Protein AF-A0A1Y3RM17-F1 (afdb_monomer_lite)

Secondary structure (DSSP, 8-state):
-HHHHHHHHHH-HHHHHHHHSTT--GGGTS-SS--TGGGT-EEE---EEEEEEEEEEETTEEEEEEEEEEEPPPSS-TT--SGGG-SBSSTT--SBPTT--HHHHHHHHHHHHTT-EE-SS-TTEEE-HHHHHHHTT-S----------------

Structure (mmCIF, N/CA/C/O backbone):
data_AF-A0A1Y3RM17-F1
#
_entry.id   AF-A0A1Y3RM17-F1
#
loop_
_atom_site.group_PDB
_atom_site.id
_atom_site.type_symbol
_atom_site.label_atom_id
_atom_site.label_alt_id
_atom_site.label_comp_id
_atom_site.label_asym_id
_atom_site.label_entity_id
_atom_site.label_seq_id
_atom_site.pdbx_PDB_ins_code
_atom_site.Cartn_x
_atom_site.Cartn_y
_atom_site.Cartn_z
_atom_site.occupancy
_atom_site.B_iso_or_equiv
_atom_site.auth_seq_id
_atom_site.auth_comp_id
_atom_site.auth_asym_id
_atom_site.auth_atom_id
_atom_site.pdbx_PDB_model_num
ATOM 1 N N . MET A 1 1 ? 6.022 -18.605 -4.553 1.00 59.12 1 MET A N 1
ATOM 2 C CA . MET A 1 1 ? 5.701 -17.344 -5.251 1.00 59.12 1 MET A CA 1
ATOM 3 C C . MET A 1 1 ? 6.775 -16.978 -6.277 1.00 59.12 1 MET A C 1
ATOM 5 O O . MET A 1 1 ? 6.463 -17.080 -7.452 1.00 59.12 1 MET A O 1
ATOM 9 N N . VAL A 1 2 ? 8.037 -16.720 -5.883 1.00 71.94 2 VAL A N 1
ATOM 10 C CA . VAL A 1 2 ? 9.161 -16.403 -6.810 1.00 71.94 2 VAL A CA 1
ATOM 11 C C . VAL A 1 2 ? 9.223 -17.347 -8.021 1.00 71.94 2 VAL A C 1
ATOM 13 O O . VAL A 1 2 ? 9.062 -16.901 -9.146 1.00 71.94 2 VAL A O 1
ATOM 16 N N . LYS A 1 3 ? 9.357 -18.666 -7.798 1.00 78.12 3 LYS A N 1
ATOM 17 C CA . LYS A 1 3 ? 9.473 -19.663 -8.884 1.00 78.12 3 LYS A CA 1
ATOM 18 C C . LYS A 1 3 ? 8.292 -19.649 -9.863 1.00 78.12 3 LYS A C 1
ATOM 20 O O . LYS A 1 3 ? 8.488 -19.889 -11.045 1.00 78.12 3 LYS A O 1
ATOM 25 N N . ALA A 1 4 ? 7.082 -19.389 -9.366 1.00 79.00 4 ALA A N 1
ATOM 26 C CA . ALA A 1 4 ? 5.876 -19.382 -10.187 1.00 79.00 4 ALA A CA 1
ATOM 27 C C . ALA A 1 4 ? 5.806 -18.123 -11.061 1.00 79.00 4 ALA A C 1
ATOM 29 O O . ALA A 1 4 ? 5.564 -18.250 -12.256 1.00 79.00 4 ALA A O 1
ATOM 30 N N . LEU A 1 5 ? 6.091 -16.936 -10.502 1.00 78.31 5 LEU A N 1
ATOM 31 C CA . LEU A 1 5 ? 6.143 -15.707 -11.300 1.00 78.31 5 LEU A CA 1
ATOM 32 C C . LEU A 1 5 ? 7.302 -15.741 -12.300 1.00 78.31 5 LEU A C 1
ATOM 34 O O . LEU A 1 5 ? 7.114 -15.353 -13.445 1.00 78.31 5 LEU A O 1
ATOM 38 N N . THR A 1 6 ? 8.474 -16.257 -11.909 1.00 83.00 6 THR A N 1
ATOM 39 C CA . THR A 1 6 ? 9.601 -16.439 -12.837 1.00 83.00 6 THR A CA 1
ATOM 40 C C . THR A 1 6 ? 9.207 -17.339 -14.007 1.00 83.00 6 THR A C 1
ATOM 42 O O . THR A 1 6 ? 9.373 -16.941 -15.154 1.00 83.00 6 THR A O 1
ATOM 45 N N . ALA A 1 7 ? 8.609 -18.504 -13.736 1.00 86.31 7 ALA A N 1
ATOM 46 C CA . ALA A 1 7 ? 8.160 -19.414 -14.789 1.00 86.31 7 ALA A CA 1
ATOM 47 C C . ALA A 1 7 ? 7.059 -18.809 -15.680 1.00 86.31 7 ALA A C 1
ATOM 49 O O . ALA A 1 7 ? 6.995 -19.125 -16.867 1.00 86.31 7 ALA A O 1
ATOM 50 N N . LEU A 1 8 ? 6.193 -17.952 -15.125 1.00 84.38 8 LEU A N 1
ATOM 51 C CA . LEU A 1 8 ? 5.176 -17.235 -15.892 1.00 84.38 8 LEU A CA 1
ATOM 52 C C . LEU A 1 8 ? 5.808 -16.162 -16.788 1.00 84.38 8 LEU A C 1
ATOM 54 O O . LEU A 1 8 ? 5.543 -16.145 -17.983 1.00 84.38 8 LEU A O 1
ATOM 58 N N . ALA A 1 9 ? 6.708 -15.337 -16.253 1.00 86.31 9 ALA A N 1
ATOM 59 C CA . ALA A 1 9 ? 7.423 -14.305 -17.005 1.00 86.31 9 ALA A CA 1
ATOM 60 C C . ALA A 1 9 ? 8.343 -14.877 -18.102 1.00 86.31 9 ALA A C 1
ATOM 62 O O . ALA A 1 9 ? 8.643 -14.208 -19.086 1.00 86.31 9 ALA A O 1
ATOM 63 N N . GLU A 1 10 ? 8.807 -16.120 -17.966 1.00 89.75 10 GLU A N 1
ATOM 64 C CA . GLU A 1 10 ? 9.524 -16.815 -19.044 1.00 89.75 10 GLU A CA 1
ATOM 65 C C . GLU A 1 10 ? 8.619 -17.160 -20.236 1.00 89.75 10 GLU A C 1
ATOM 67 O O . GLU A 1 10 ? 9.108 -17.272 -21.359 1.00 89.75 10 GLU A O 1
ATOM 72 N N . ARG A 1 11 ? 7.314 -17.334 -20.000 1.00 92.00 11 ARG A N 1
ATOM 73 C CA . ARG A 1 11 ? 6.335 -17.802 -20.995 1.00 92.00 11 ARG A CA 1
ATOM 74 C C . ARG A 1 11 ? 5.443 -16.689 -21.535 1.00 92.00 11 ARG A C 1
ATOM 76 O O . ARG A 1 11 ? 4.928 -16.827 -22.639 1.00 92.00 11 ARG A O 1
ATOM 83 N N . ASP A 1 12 ? 5.277 -15.616 -20.771 1.00 90.06 12 ASP A N 1
ATOM 84 C CA . ASP A 1 12 ? 4.403 -14.492 -21.079 1.00 90.06 12 ASP A CA 1
ATOM 85 C C . ASP A 1 12 ? 5.217 -13.181 -21.169 1.00 90.06 12 ASP A C 1
ATOM 87 O O . ASP A 1 12 ? 5.681 -12.656 -20.147 1.00 90.06 12 ASP A O 1
ATOM 91 N N . PRO A 1 13 ? 5.424 -12.643 -22.389 1.00 90.25 13 PRO A N 1
ATOM 92 C CA . PRO A 1 13 ? 6.149 -11.394 -22.599 1.00 90.25 13 PRO A CA 1
ATOM 93 C C . PRO A 1 13 ? 5.506 -10.171 -21.935 1.00 90.25 13 PRO A C 1
ATOM 95 O O . PRO A 1 13 ? 6.236 -9.250 -21.566 1.00 90.25 13 PRO A O 1
ATOM 98 N N . GLU A 1 14 ? 4.180 -10.148 -21.778 1.00 87.81 14 GLU A N 1
ATOM 99 C CA . GLU A 1 14 ? 3.458 -9.045 -21.138 1.00 87.81 14 GLU A CA 1
ATOM 100 C C . GLU A 1 14 ? 3.733 -9.044 -19.633 1.00 87.81 14 GLU A C 1
ATOM 102 O O . GLU A 1 14 ? 4.167 -8.028 -19.084 1.00 87.81 14 GLU A O 1
ATOM 107 N N . VAL A 1 15 ? 3.637 -10.214 -18.990 1.00 85.94 15 VAL A N 1
ATOM 108 C CA . VAL A 1 15 ? 4.026 -10.385 -17.578 1.00 85.94 15 VAL A CA 1
ATOM 109 C C . VAL A 1 15 ? 5.496 -10.020 -17.377 1.00 85.94 15 VAL A C 1
ATOM 111 O O . VAL A 1 15 ? 5.845 -9.300 -16.440 1.00 85.94 15 VAL A O 1
ATOM 114 N N . LYS A 1 16 ? 6.381 -10.464 -18.279 1.00 87.88 16 LYS A N 1
ATOM 115 C CA . LYS A 1 16 ? 7.805 -10.116 -18.219 1.00 87.88 16 LYS A CA 1
ATOM 116 C C . LYS A 1 16 ? 8.022 -8.610 -18.292 1.00 87.88 16 LYS A C 1
ATOM 118 O O . LYS A 1 16 ? 8.781 -8.068 -17.484 1.00 87.88 16 LYS A O 1
ATOM 123 N N . ALA A 1 17 ? 7.378 -7.933 -19.240 1.00 87.62 17 ALA A N 1
ATOM 124 C CA . ALA A 1 17 ? 7.472 -6.485 -19.377 1.00 87.62 17 ALA A CA 1
ATOM 125 C C . ALA A 1 17 ? 6.943 -5.777 -18.120 1.00 87.62 17 ALA A C 1
ATOM 127 O O . ALA A 1 17 ? 7.602 -4.863 -17.619 1.00 87.62 17 ALA A O 1
ATOM 128 N N . GLY A 1 18 ? 5.834 -6.260 -17.555 1.00 84.00 18 GLY A N 1
ATOM 129 C CA . GLY A 1 18 ? 5.223 -5.727 -16.339 1.00 84.00 18 GLY A CA 1
ATOM 130 C C . GLY A 1 18 ? 6.113 -5.775 -15.094 1.00 84.00 18 GLY A C 1
ATOM 131 O O . GLY A 1 18 ? 5.899 -4.974 -14.191 1.00 84.00 18 GLY A O 1
ATOM 132 N N . ILE A 1 19 ? 7.124 -6.652 -15.045 1.00 84.81 19 ILE A N 1
ATOM 133 C CA . ILE A 1 19 ? 7.992 -6.824 -13.861 1.00 84.81 19 ILE A CA 1
ATOM 134 C C . ILE A 1 19 ? 9.473 -6.526 -14.105 1.00 84.81 19 ILE A C 1
ATOM 136 O O . ILE A 1 19 ? 10.257 -6.524 -13.158 1.00 84.81 19 ILE A O 1
ATOM 140 N N . THR A 1 20 ? 9.894 -6.313 -15.356 1.00 86.06 20 THR A N 1
ATOM 141 C CA . THR A 1 20 ? 11.316 -6.105 -15.709 1.00 86.06 20 THR A CA 1
ATOM 142 C C . THR A 1 20 ? 11.600 -4.834 -16.505 1.00 86.06 20 THR A C 1
ATOM 144 O O . THR A 1 20 ? 12.765 -4.544 -16.790 1.00 86.06 20 THR A O 1
ATOM 147 N N . THR A 1 21 ? 10.572 -4.067 -16.874 1.00 86.81 21 THR A N 1
ATOM 148 C CA . THR A 1 21 ? 10.775 -2.804 -17.591 1.00 86.81 21 THR A CA 1
ATOM 149 C C . THR A 1 21 ? 11.361 -1.755 -16.655 1.00 86.81 21 THR A C 1
ATOM 151 O O . THR A 1 21 ? 10.855 -1.520 -15.558 1.00 86.81 21 THR A O 1
ATOM 154 N N . LYS A 1 22 ? 12.435 -1.095 -17.106 1.00 86.38 22 LYS A N 1
ATOM 155 C CA . LYS A 1 22 ? 13.085 -0.021 -16.348 1.00 86.38 22 LYS A CA 1
ATOM 156 C C . LYS A 1 22 ? 12.075 1.077 -15.957 1.00 86.38 22 LYS A C 1
ATOM 158 O O . LYS A 1 22 ? 11.229 1.419 -16.780 1.00 86.38 22 LYS A O 1
ATOM 163 N N . PRO A 1 23 ? 12.202 1.668 -14.755 1.00 89.50 23 PRO A N 1
ATOM 164 C CA . PRO A 1 23 ? 13.294 1.485 -13.788 1.00 89.50 23 PRO A CA 1
ATOM 165 C C . PRO A 1 23 ? 13.137 0.256 -12.874 1.00 89.50 23 PRO A C 1
ATOM 167 O O . PRO A 1 23 ? 13.974 0.036 -12.001 1.00 89.50 23 PRO A O 1
ATOM 170 N N . TRP A 1 24 ? 12.092 -0.545 -13.068 1.00 87.94 24 TRP A N 1
ATOM 171 C CA . TRP A 1 24 ? 11.757 -1.661 -12.198 1.00 87.94 24 TRP A CA 1
ATOM 172 C C . TRP A 1 24 ? 12.493 -2.949 -12.567 1.00 87.94 24 TRP A C 1
ATOM 174 O O . TRP A 1 24 ? 12.921 -3.180 -13.698 1.00 87.94 24 TRP A O 1
ATOM 184 N N . SER A 1 25 ? 12.621 -3.814 -11.571 1.00 87.00 25 SER A N 1
ATOM 185 C CA . SER A 1 25 ? 13.089 -5.188 -11.699 1.00 87.00 25 SER A CA 1
ATOM 186 C C . SER A 1 25 ? 12.192 -6.097 -10.861 1.00 87.00 25 SER A C 1
ATOM 188 O O . SER A 1 25 ? 11.522 -5.646 -9.930 1.00 87.00 25 SER A O 1
ATOM 190 N N . MET A 1 26 ? 12.205 -7.397 -11.155 1.00 82.75 26 MET A N 1
ATOM 191 C CA . MET A 1 26 ? 11.304 -8.366 -10.521 1.00 82.75 26 MET A CA 1
ATOM 192 C C . MET A 1 26 ? 11.404 -8.366 -8.985 1.00 82.75 26 MET A C 1
ATOM 194 O O . MET A 1 26 ? 10.417 -8.629 -8.303 1.00 82.75 26 MET A O 1
ATOM 198 N N . THR A 1 27 ? 12.571 -8.034 -8.424 1.00 81.56 27 THR A N 1
ATOM 199 C CA . THR A 1 27 ? 12.802 -8.005 -6.970 1.00 81.56 27 THR A CA 1
ATOM 200 C C . THR A 1 27 ? 12.015 -6.921 -6.238 1.00 81.56 27 THR A C 1
ATOM 202 O O . THR A 1 27 ? 11.885 -6.998 -5.021 1.00 81.56 27 THR A O 1
ATOM 205 N N . TYR A 1 28 ? 11.497 -5.918 -6.951 1.00 81.94 28 TYR A N 1
ATOM 206 C CA . TYR A 1 28 ? 10.640 -4.889 -6.360 1.00 81.94 28 TYR A CA 1
ATOM 207 C C . TYR A 1 28 ? 9.200 -5.359 -6.150 1.00 81.94 28 TYR A C 1
ATOM 209 O O . TYR A 1 28 ? 8.523 -4.823 -5.282 1.00 81.94 28 TYR A O 1
ATOM 217 N N . PHE A 1 29 ? 8.752 -6.364 -6.904 1.00 80.62 29 PHE A N 1
ATOM 218 C CA . PHE A 1 29 ? 7.398 -6.920 -6.797 1.00 80.62 29 PHE A CA 1
ATOM 219 C C . PHE A 1 29 ? 7.377 -8.260 -6.057 1.00 80.62 29 PHE A C 1
ATOM 221 O O . PHE A 1 29 ? 6.353 -8.672 -5.528 1.00 80.62 29 PHE A O 1
ATOM 228 N N . ILE A 1 30 ? 8.510 -8.969 -6.001 1.00 75.44 30 ILE A N 1
ATOM 229 C CA . ILE A 1 30 ? 8.649 -10.177 -5.188 1.00 75.44 30 ILE A CA 1
ATOM 230 C C . ILE A 1 30 ? 9.915 -10.105 -4.346 1.00 75.44 30 ILE A C 1
ATOM 232 O O . ILE A 1 30 ? 11.035 -10.146 -4.858 1.00 75.44 30 ILE A O 1
ATOM 236 N N . ASN A 1 31 ? 9.727 -10.146 -3.029 1.00 68.50 31 ASN A N 1
ATOM 237 C CA . ASN A 1 31 ? 10.826 -10.336 -2.097 1.00 68.50 31 ASN A CA 1
ATOM 238 C C . ASN A 1 31 ? 11.380 -11.772 -2.200 1.00 68.50 31 ASN A C 1
ATOM 240 O O . ASN A 1 31 ? 10.659 -12.755 -2.023 1.00 68.50 31 ASN A O 1
ATOM 244 N N . THR A 1 32 ? 12.678 -11.895 -2.481 1.00 62.25 32 THR A N 1
ATOM 245 C CA . THR A 1 32 ? 13.402 -13.177 -2.549 1.00 62.25 32 THR A CA 1
ATOM 246 C C . THR A 1 32 ? 14.003 -13.605 -1.204 1.00 62.25 32 THR A C 1
ATOM 248 O O . THR A 1 32 ? 14.626 -14.662 -1.122 1.00 62.25 32 THR A O 1
ATOM 251 N N . GLY A 1 33 ? 13.838 -12.790 -0.160 1.00 65.31 33 GLY A N 1
ATOM 252 C CA . GLY A 1 33 ? 14.237 -13.052 1.222 1.00 65.31 33 GLY A CA 1
ATOM 253 C C . GLY A 1 33 ? 13.061 -12.918 2.195 1.00 65.31 33 GLY A C 1
ATOM 254 O O . GLY A 1 33 ? 11.911 -13.182 1.851 1.00 65.31 33 GLY A O 1
ATOM 255 N N . TYR A 1 34 ? 13.341 -12.519 3.437 1.00 61.75 34 TYR A N 1
ATOM 256 C CA . TYR A 1 34 ? 12.304 -12.385 4.464 1.00 61.75 34 TYR A CA 1
ATOM 257 C C . TYR A 1 34 ? 11.492 -11.100 4.291 1.00 61.75 34 TYR A C 1
ATOM 259 O O . TYR A 1 34 ? 12.048 -9.999 4.309 1.00 61.75 34 TYR A O 1
ATOM 267 N N . SER A 1 35 ? 10.170 -11.247 4.186 1.00 78.00 35 SER A N 1
ATOM 268 C CA . SER A 1 35 ? 9.238 -10.119 4.117 1.00 78.00 35 SER A CA 1
ATOM 269 C C . SER A 1 35 ? 9.068 -9.442 5.478 1.00 78.00 35 SER A C 1
ATOM 271 O O . SER A 1 35 ? 9.059 -10.102 6.520 1.00 78.00 35 SER A O 1
ATOM 273 N N . ASN A 1 36 ? 8.872 -8.122 5.479 1.00 85.94 36 ASN A N 1
ATOM 274 C CA . ASN A 1 36 ? 8.534 -7.364 6.688 1.00 85.94 36 ASN A CA 1
ATOM 275 C C . ASN A 1 36 ? 7.196 -7.826 7.299 1.00 85.94 36 ASN A C 1
ATOM 277 O O . ASN A 1 36 ? 7.031 -7.761 8.519 1.00 85.94 36 ASN A O 1
ATOM 281 N N . HIS A 1 37 ? 6.302 -8.401 6.482 1.00 87.69 37 HIS A N 1
ATOM 282 C CA . HIS A 1 37 ? 5.091 -9.093 6.941 1.00 87.69 37 HIS A CA 1
ATOM 283 C C . HIS A 1 37 ? 5.421 -10.261 7.876 1.00 87.69 37 HIS A C 1
ATOM 285 O O . HIS A 1 37 ? 4.844 -10.382 8.952 1.00 87.69 37 HIS A O 1
ATOM 291 N N . GLN A 1 38 ? 6.427 -11.077 7.540 1.00 83.00 38 GLN A N 1
ATOM 292 C CA . GLN A 1 38 ? 6.847 -12.210 8.379 1.00 83.00 38 GLN A CA 1
ATOM 293 C C . GLN A 1 38 ? 7.505 -11.772 9.694 1.00 83.00 38 GLN A C 1
ATOM 295 O O . GLN A 1 38 ? 7.614 -12.573 10.621 1.00 83.00 38 GLN A O 1
ATOM 300 N N . LYS A 1 39 ? 7.943 -10.512 9.774 1.00 85.31 39 LYS A N 1
ATOM 301 C CA . LYS A 1 39 ? 8.549 -9.913 10.966 1.00 85.31 39 LYS A CA 1
ATOM 302 C C . LYS A 1 39 ? 7.555 -9.099 11.804 1.00 85.31 39 LYS A C 1
ATOM 304 O O . LYS A 1 39 ? 7.932 -8.640 12.880 1.00 85.31 39 LYS A O 1
ATOM 309 N N . GLY A 1 40 ? 6.311 -8.953 11.338 1.00 87.75 40 GLY A N 1
ATOM 310 C CA . GLY A 1 40 ? 5.224 -8.303 12.071 1.00 87.75 40 GLY A CA 1
ATOM 311 C C . GLY A 1 40 ? 5.259 -6.774 12.058 1.00 87.75 40 GLY A C 1
ATOM 312 O O . GLY A 1 40 ? 4.774 -6.163 13.002 1.00 87.75 40 GLY A O 1
ATOM 313 N N . PHE A 1 41 ? 5.856 -6.151 11.036 1.00 91.44 41 PHE A N 1
ATOM 314 C CA . PHE A 1 41 ? 5.905 -4.684 10.926 1.00 91.44 41 PHE A CA 1
ATOM 315 C C . PHE A 1 41 ? 5.561 -4.157 9.526 1.00 91.44 41 PHE A C 1
ATOM 317 O O . PHE A 1 41 ? 5.966 -3.061 9.148 1.00 91.44 41 PHE A O 1
ATOM 324 N N . ALA A 1 42 ? 4.815 -4.930 8.744 1.00 93.25 42 ALA A N 1
ATOM 325 C CA . ALA A 1 42 ? 4.199 -4.453 7.515 1.00 93.25 42 ALA A CA 1
ATOM 326 C C . ALA A 1 42 ? 2.727 -4.849 7.469 1.00 93.25 42 ALA A C 1
ATOM 328 O O . ALA A 1 42 ? 2.310 -5.781 8.159 1.00 93.25 42 ALA A O 1
ATOM 329 N N . LEU A 1 43 ? 1.966 -4.116 6.666 1.00 94.56 43 LEU A N 1
ATOM 330 C CA . LEU A 1 43 ? 0.557 -4.365 6.412 1.00 94.56 43 LEU A CA 1
ATOM 331 C C . LEU A 1 43 ? 0.220 -4.034 4.960 1.00 94.56 43 LEU A C 1
ATOM 333 O O . LEU A 1 43 ? 0.762 -3.078 4.404 1.00 94.56 43 LEU A O 1
ATOM 337 N N . ASP A 1 44 ? -0.715 -4.809 4.417 1.00 96.50 44 ASP A N 1
ATOM 338 C CA . ASP A 1 44 ? -1.331 -4.604 3.111 1.00 96.50 44 ASP A CA 1
ATOM 339 C C . ASP A 1 44 ? -2.799 -4.271 3.351 1.00 96.50 44 ASP A C 1
ATOM 341 O O . ASP A 1 44 ? -3.504 -5.037 4.016 1.00 96.50 44 ASP A O 1
ATOM 345 N N . VAL A 1 45 ? -3.262 -3.125 2.858 1.00 97.12 45 VAL A N 1
ATOM 346 C CA . VAL A 1 45 ? -4.632 -2.657 3.105 1.00 97.12 45 VAL A CA 1
ATOM 347 C C . VAL A 1 45 ? -5.228 -1.943 1.899 1.00 97.12 45 VAL A C 1
ATOM 349 O O . VAL A 1 45 ? -4.524 -1.356 1.083 1.00 97.12 45 VAL A O 1
ATOM 352 N N . SER A 1 46 ? -6.558 -1.960 1.837 1.00 97.38 46 SER A N 1
ATOM 353 C CA . SER A 1 46 ? -7.365 -1.126 0.944 1.00 97.38 46 SER A CA 1
ATOM 354 C C . SER A 1 46 ? -8.086 -0.035 1.748 1.00 97.38 46 SER A C 1
ATOM 356 O O . SER A 1 46 ? -7.916 0.072 2.967 1.00 97.38 46 SER A O 1
ATOM 358 N N . LEU A 1 47 ? -8.895 0.785 1.077 1.00 97.50 47 LEU A N 1
ATOM 359 C CA . LEU A 1 47 ? -9.684 1.837 1.701 1.00 97.50 47 LEU A CA 1
ATOM 360 C C . LEU A 1 47 ? -11.182 1.612 1.489 1.00 97.50 47 LEU A C 1
ATOM 362 O O . LEU A 1 47 ? -11.640 1.288 0.395 1.00 97.50 47 LEU A O 1
ATOM 366 N N . VAL A 1 48 ? -11.956 1.865 2.542 1.00 96.81 48 VAL A N 1
ATOM 367 C CA . VAL A 1 48 ? -13.420 1.853 2.504 1.00 96.81 48 VAL A CA 1
ATOM 368 C C . VAL A 1 48 ? -13.983 3.168 3.031 1.00 96.81 48 VAL A C 1
ATOM 370 O O . VAL A 1 48 ? -13.387 3.823 3.890 1.00 96.81 48 VAL A O 1
ATOM 373 N N . LYS A 1 49 ? -15.174 3.533 2.563 1.00 97.38 49 LYS A N 1
ATOM 374 C CA . LYS A 1 49 ? -16.017 4.555 3.178 1.00 97.38 49 LYS A CA 1
ATOM 375 C C . LYS A 1 49 ? -16.990 3.882 4.133 1.00 97.38 49 LYS A C 1
ATOM 377 O O . LYS A 1 49 ? -17.957 3.263 3.700 1.00 97.38 49 LYS A O 1
ATOM 382 N N . VAL A 1 50 ? -16.746 4.016 5.430 1.00 97.25 50 VAL A N 1
ATOM 383 C CA . VAL A 1 50 ? -17.654 3.492 6.457 1.00 97.25 50 VAL A CA 1
ATOM 384 C C . VAL A 1 50 ? -18.876 4.404 6.570 1.00 97.25 50 VAL A C 1
ATOM 386 O O . VAL A 1 50 ? -18.728 5.611 6.760 1.00 97.25 50 VAL A O 1
ATOM 389 N N . SER A 1 51 ? -20.075 3.835 6.452 1.00 97.62 51 SER A N 1
ATOM 390 C CA . SER A 1 51 ? -21.349 4.551 6.619 1.00 97.62 51 SER A CA 1
ATOM 391 C C . SER A 1 51 ? -22.034 4.223 7.944 1.00 97.62 51 SER A C 1
ATOM 393 O O . SER A 1 51 ? -22.772 5.059 8.464 1.00 97.62 51 SER A O 1
ATOM 395 N N . ARG A 1 52 ? -21.759 3.047 8.525 1.00 98.12 52 ARG A N 1
ATOM 396 C CA . ARG A 1 52 ? -22.257 2.668 9.850 1.00 98.12 52 ARG A CA 1
ATOM 397 C C . ARG A 1 52 ? -21.253 1.810 10.607 1.00 98.12 52 ARG A C 1
ATOM 399 O O . ARG A 1 52 ? -20.640 0.894 10.055 1.00 98.12 52 ARG A O 1
ATOM 406 N N . THR A 1 53 ? -21.136 2.084 11.900 1.00 97.94 53 THR A N 1
ATOM 407 C CA . THR A 1 53 ? -20.412 1.255 12.861 1.00 97.94 53 THR A CA 1
ATOM 408 C C . THR A 1 53 ? -21.354 0.760 13.950 1.00 97.94 53 THR A C 1
ATOM 410 O O . THR A 1 53 ? -22.362 1.394 14.263 1.00 97.94 53 THR A O 1
ATOM 413 N N . GLU A 1 54 ? -21.006 -0.374 14.542 1.00 97.88 54 GLU A N 1
ATOM 414 C CA . GLU A 1 54 ? -21.626 -0.889 15.757 1.00 97.88 54 GLU A CA 1
ATOM 415 C C . GLU A 1 54 ? -20.572 -1.061 16.845 1.00 97.88 54 GLU A C 1
ATOM 417 O O . GLU A 1 54 ? -19.430 -1.442 16.583 1.00 97.88 54 GLU A O 1
ATOM 422 N N . THR A 1 55 ? -20.973 -0.807 18.084 1.00 97.75 55 THR A N 1
ATOM 423 C CA . THR A 1 55 ? -20.149 -1.073 19.258 1.00 97.75 55 THR A CA 1
ATOM 424 C C . THR A 1 55 ? -20.278 -2.542 19.645 1.00 97.75 55 THR A C 1
ATOM 426 O O . THR A 1 55 ? -21.384 -3.031 19.869 1.00 97.75 55 THR A O 1
ATOM 429 N N . ARG A 1 56 ? -19.150 -3.246 19.761 1.00 96.12 56 ARG A N 1
ATOM 430 C CA . ARG A 1 56 ? -19.084 -4.628 20.254 1.00 96.12 56 ARG A CA 1
ATOM 431 C C . ARG A 1 56 ? -18.144 -4.730 21.446 1.00 96.12 56 ARG A C 1
ATOM 433 O O . ARG A 1 56 ? -17.271 -3.886 21.635 1.00 96.12 56 ARG A O 1
ATOM 440 N N . THR A 1 57 ? -18.305 -5.791 22.231 1.00 95.62 57 THR A N 1
ATOM 441 C CA . THR A 1 57 ? -17.452 -6.075 23.388 1.00 95.62 57 THR A CA 1
ATOM 442 C C . THR A 1 57 ? -16.914 -7.499 23.307 1.00 95.62 57 THR A C 1
ATOM 444 O O . THR A 1 57 ? -17.662 -8.433 23.033 1.00 95.62 57 THR A O 1
ATOM 447 N N . THR A 1 58 ? -15.614 -7.676 23.545 1.00 93.50 58 THR A N 1
ATOM 448 C CA . THR A 1 58 ? -14.979 -8.993 23.709 1.00 93.50 58 THR A CA 1
ATOM 449 C C . THR A 1 58 ? -13.928 -8.920 24.809 1.00 93.50 58 THR A C 1
ATOM 451 O O . THR A 1 58 ? -13.193 -7.938 24.894 1.00 93.50 58 THR A O 1
ATOM 454 N N . GLY A 1 59 ? -13.887 -9.911 25.706 1.00 92.25 59 GLY A N 1
ATOM 455 C CA . GLY A 1 59 ? -12.930 -9.931 26.822 1.00 92.25 59 GLY A CA 1
ATOM 456 C C . GLY A 1 59 ? -12.920 -8.647 27.668 1.00 92.25 59 GLY A C 1
ATOM 457 O O . GLY A 1 59 ? -11.850 -8.185 28.048 1.00 92.25 59 GLY A O 1
ATOM 458 N N . GLY A 1 60 ? -14.083 -8.017 27.883 1.00 92.44 60 GLY A N 1
ATOM 459 C CA . GLY A 1 60 ? -14.213 -6.757 28.633 1.00 92.44 60 GLY A CA 1
ATOM 460 C C . GLY A 1 60 ? -13.776 -5.487 27.888 1.00 92.44 60 GLY A C 1
ATOM 461 O O . GLY A 1 60 ? -13.864 -4.402 28.454 1.00 92.44 60 GLY A O 1
ATOM 462 N N . HIS A 1 61 ? -13.342 -5.594 26.630 1.00 93.81 61 HIS A N 1
ATOM 463 C CA . HIS A 1 61 ? -12.908 -4.459 25.818 1.00 93.81 61 HIS A CA 1
ATOM 464 C C . HIS A 1 61 ? -13.961 -4.107 24.775 1.00 93.81 61 HIS A C 1
ATOM 466 O O . HIS A 1 61 ? -14.469 -4.982 24.070 1.00 93.81 61 HIS A O 1
ATOM 472 N N . THR A 1 62 ? -14.257 -2.817 24.664 1.00 95.12 62 THR A N 1
ATOM 473 C CA . THR A 1 62 ? -15.215 -2.276 23.702 1.00 95.12 62 THR A CA 1
ATOM 474 C C . THR A 1 62 ? -14.495 -1.786 22.452 1.00 95.12 62 THR A C 1
ATOM 476 O O . THR A 1 62 ? -13.497 -1.074 22.551 1.00 95.12 62 THR A O 1
ATOM 479 N N . TYR A 1 63 ? -15.005 -2.147 21.278 1.00 94.75 63 TYR A N 1
ATOM 480 C CA . TYR A 1 63 ? -14.451 -1.749 19.987 1.00 94.75 63 TYR A CA 1
ATOM 481 C C . TYR A 1 63 ? -15.561 -1.489 18.966 1.00 94.75 63 TYR A C 1
ATOM 483 O O . TYR A 1 63 ? -16.670 -2.015 19.076 1.00 94.75 63 TYR A O 1
ATOM 491 N N . LEU A 1 64 ? -15.262 -0.646 17.978 1.00 96.19 64 LEU A N 1
ATOM 492 C CA . LEU A 1 64 ? -16.163 -0.351 16.870 1.00 96.19 64 LEU A CA 1
ATOM 493 C C . LEU A 1 64 ? -15.926 -1.341 15.733 1.00 96.19 64 LEU A C 1
ATOM 495 O O . LEU A 1 64 ? -14.785 -1.596 15.350 1.00 96.19 64 LEU A O 1
ATOM 499 N N . VAL A 1 65 ? -17.011 -1.854 15.169 1.00 95.44 65 VAL A N 1
ATOM 500 C CA . VAL A 1 65 ? -16.995 -2.701 13.978 1.00 95.44 65 VAL A CA 1
ATOM 501 C C . VAL A 1 65 ? -17.731 -1.973 12.860 1.00 95.44 65 VAL A C 1
ATOM 503 O O . VAL A 1 65 ? -18.895 -1.620 13.051 1.00 95.44 65 VAL A O 1
ATOM 506 N N . PRO A 1 66 ? -17.093 -1.727 11.703 1.00 94.94 66 PRO A N 1
ATOM 507 C CA . PRO A 1 66 ? -17.805 -1.312 10.500 1.00 94.94 66 PRO A CA 1
ATOM 508 C C . PRO A 1 66 ? -18.818 -2.390 10.114 1.00 94.94 66 PRO A C 1
ATOM 510 O O . PRO A 1 66 ? -18.445 -3.548 9.937 1.00 94.94 66 PRO A O 1
ATOM 513 N N . VAL A 1 67 ? -20.092 -2.019 10.013 1.00 97.00 67 VAL A N 1
ATOM 514 C CA . VAL A 1 67 ? -21.172 -2.945 9.622 1.00 97.00 67 VAL A CA 1
ATOM 515 C C . VAL A 1 67 ? -21.777 -2.599 8.274 1.00 97.00 67 VAL A C 1
ATOM 517 O O . VAL A 1 67 ? -22.274 -3.495 7.609 1.00 97.00 67 VAL A O 1
ATOM 520 N N . ASP A 1 68 ? -21.659 -1.339 7.849 1.00 97.88 68 ASP A N 1
ATOM 521 C CA . ASP A 1 68 ? -21.948 -0.917 6.484 1.00 97.88 68 ASP A CA 1
ATOM 522 C C . ASP A 1 68 ? -20.802 -0.044 5.976 1.00 97.88 68 ASP A C 1
ATOM 524 O O . ASP A 1 68 ? -20.338 0.887 6.652 1.00 97.88 68 ASP A O 1
ATOM 528 N N . TYR A 1 69 ? -20.332 -0.362 4.776 1.00 97.62 69 TYR A N 1
ATOM 529 C CA . TYR A 1 69 ? -19.245 0.343 4.123 1.00 97.62 69 TYR A CA 1
ATOM 530 C C . TYR A 1 69 ? -19.301 0.146 2.609 1.00 97.62 69 TYR A C 1
ATOM 532 O O . TYR A 1 69 ? -19.901 -0.799 2.103 1.00 97.62 69 TYR A O 1
ATOM 540 N N . GLN A 1 70 ? -18.646 1.054 1.894 1.00 97.81 70 GLN A N 1
ATOM 541 C CA . GLN A 1 70 ? -18.392 0.942 0.464 1.00 97.81 70 GLN A CA 1
ATOM 542 C C . GLN A 1 70 ? -16.887 0.834 0.235 1.00 97.81 70 GLN A C 1
ATOM 544 O O . GLN A 1 70 ? -16.133 1.682 0.712 1.00 97.81 70 GLN A O 1
ATOM 549 N N . GLU A 1 71 ? -16.452 -0.192 -0.488 1.00 97.25 71 GLU A N 1
ATOM 550 C CA . GLU A 1 71 ? -15.068 -0.303 -0.951 1.00 97.25 71 GLU A CA 1
ATOM 551 C C . GLU A 1 71 ? -14.784 0.751 -2.019 1.00 97.25 71 GLU A C 1
ATOM 553 O O . GLU A 1 71 ? -15.601 0.976 -2.915 1.00 97.25 71 GLU A O 1
ATOM 558 N N . TYR A 1 72 ? -13.640 1.425 -1.905 1.00 98.19 72 TYR A N 1
ATOM 559 C CA . TYR A 1 72 ? -13.169 2.284 -2.980 1.00 98.19 72 TYR A CA 1
ATOM 560 C C . TYR A 1 72 ? -12.509 1.445 -4.069 1.00 98.19 72 TYR A C 1
ATOM 562 O O . TYR A 1 72 ? -11.811 0.472 -3.786 1.00 98.19 72 TYR A O 1
ATOM 570 N N . GLU A 1 73 ? -12.691 1.866 -5.318 1.00 98.00 73 GLU A N 1
ATOM 571 C CA . GLU A 1 73 ? -11.881 1.362 -6.417 1.00 98.00 73 GLU A CA 1
ATOM 572 C C . GLU A 1 73 ? -10.434 1.818 -6.211 1.00 98.00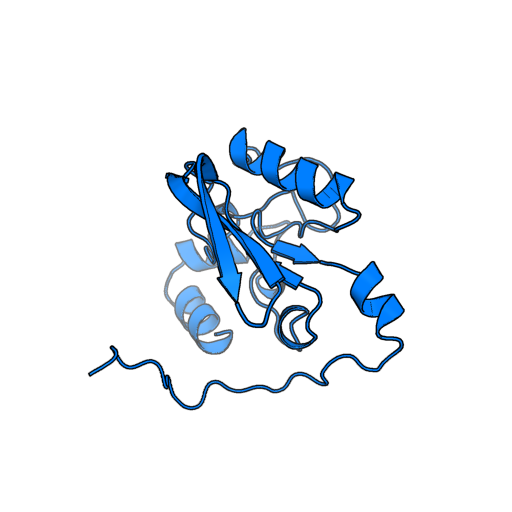 73 GLU A C 1
ATOM 574 O O . GLU A 1 73 ? -10.148 3.011 -6.062 1.00 98.00 73 GLU A O 1
ATOM 579 N N . MET A 1 74 ? -9.524 0.852 -6.171 1.00 98.25 74 MET A N 1
ATOM 580 C CA . MET A 1 74 ? -8.089 1.077 -6.026 1.00 98.25 74 MET A CA 1
ATOM 581 C C . MET A 1 74 ? -7.400 0.882 -7.384 1.00 98.25 74 MET A C 1
ATOM 583 O O . MET A 1 74 ? -8.011 0.302 -8.281 1.00 98.25 74 MET A O 1
ATOM 587 N N . PRO A 1 75 ? -6.145 1.340 -7.566 1.00 98.06 75 PRO A N 1
ATOM 588 C CA . PRO A 1 75 ? -5.469 1.292 -8.866 1.00 98.06 75 PRO A CA 1
ATOM 589 C C . PRO A 1 75 ? -5.444 -0.101 -9.512 1.00 98.06 75 PRO A C 1
ATOM 591 O O . PRO A 1 75 ? -5.518 -0.224 -10.730 1.00 98.06 75 PRO A O 1
ATOM 594 N N . THR A 1 76 ? -5.345 -1.144 -8.686 1.00 97.38 76 THR A N 1
ATOM 595 C CA . THR A 1 76 ? -5.339 -2.563 -9.068 1.00 97.38 76 THR A CA 1
ATOM 596 C C . THR A 1 76 ? -5.940 -3.393 -7.925 1.00 97.38 76 THR A C 1
ATOM 598 O O . THR A 1 76 ? -6.128 -2.863 -6.828 1.00 97.38 76 THR A O 1
ATOM 601 N N . PRO A 1 77 ? -6.178 -4.706 -8.091 1.00 96.00 77 PRO A N 1
ATOM 602 C CA . PRO A 1 77 ? -6.288 -5.617 -6.953 1.00 96.00 77 PRO A CA 1
ATOM 603 C C . PRO A 1 77 ? -5.008 -5.622 -6.099 1.00 96.00 77 PRO A C 1
ATOM 605 O O . PRO A 1 77 ? -3.909 -5.375 -6.606 1.00 96.00 77 PRO A O 1
ATOM 608 N N . ILE A 1 78 ? -5.146 -5.930 -4.804 1.00 94.06 78 ILE A N 1
ATOM 609 C CA . ILE A 1 78 ? -3.995 -6.205 -3.930 1.00 94.06 78 ILE A CA 1
ATOM 610 C C . ILE A 1 78 ? -3.246 -7.428 -4.473 1.00 94.06 78 ILE A C 1
ATOM 612 O O . ILE A 1 78 ? -3.869 -8.400 -4.899 1.00 94.06 78 ILE A O 1
ATOM 616 N N . HIS A 1 79 ? -1.913 -7.367 -4.430 1.00 90.38 79 HIS A N 1
ATOM 617 C CA . HIS A 1 79 ? -0.995 -8.380 -4.971 1.00 90.38 79 HIS A CA 1
ATOM 618 C C . HIS A 1 79 ? -0.974 -8.474 -6.502 1.00 90.38 79 HIS A C 1
ATOM 620 O O . HIS A 1 79 ? -0.546 -9.489 -7.047 1.00 90.38 79 HIS A O 1
ATOM 626 N N . GLU A 1 80 ? -1.366 -7.409 -7.204 1.00 89.62 80 GLU A N 1
ATOM 627 C CA . GLU A 1 80 ? -1.008 -7.220 -8.615 1.00 89.62 80 GLU A CA 1
ATOM 628 C C . GLU A 1 80 ? 0.516 -7.049 -8.747 1.00 89.62 80 GLU A C 1
ATOM 630 O O . GLU A 1 80 ? 1.088 -6.038 -8.350 1.00 89.62 80 GLU A O 1
ATOM 635 N N . LEU A 1 81 ? 1.205 -8.052 -9.283 1.00 86.25 81 LEU A N 1
ATOM 636 C CA . LEU A 1 81 ? 2.669 -8.082 -9.322 1.00 86.25 81 LEU A CA 1
ATOM 637 C C . LEU A 1 81 ? 3.197 -7.447 -10.610 1.00 86.25 81 LEU A C 1
ATOM 639 O O . LEU A 1 81 ? 3.890 -8.113 -11.373 1.00 86.25 81 LEU A O 1
ATOM 643 N N . SER A 1 82 ? 2.869 -6.180 -10.860 1.00 88.25 82 SER A N 1
ATOM 644 C CA . SER A 1 82 ? 3.333 -5.435 -12.036 1.00 88.25 82 SER A CA 1
ATOM 645 C C . SER A 1 82 ? 3.465 -3.935 -11.769 1.00 88.25 82 SER A C 1
ATOM 647 O O . SER A 1 82 ? 2.993 -3.413 -10.760 1.00 88.25 82 SER A O 1
ATOM 649 N N . MET A 1 83 ? 4.076 -3.204 -12.708 1.00 90.25 83 MET A N 1
ATOM 650 C CA . MET A 1 83 ? 4.196 -1.739 -12.645 1.00 90.25 83 MET A CA 1
ATOM 651 C C . MET A 1 83 ? 2.856 -1.004 -12.485 1.00 90.25 83 MET A C 1
ATOM 653 O O . MET A 1 83 ? 2.862 0.143 -12.048 1.00 90.25 83 MET A O 1
ATOM 657 N N . ALA A 1 84 ? 1.719 -1.629 -12.814 1.00 92.31 84 ALA A N 1
ATOM 658 C CA . ALA A 1 84 ? 0.402 -1.028 -12.597 1.00 92.31 84 ALA A CA 1
ATOM 659 C C . ALA A 1 84 ? 0.122 -0.757 -11.105 1.00 92.31 84 ALA A C 1
ATOM 661 O O . ALA A 1 84 ? -0.560 0.214 -10.773 1.00 92.31 84 ALA A O 1
ATOM 662 N N . ALA A 1 85 ? 0.696 -1.575 -10.215 1.00 95.06 85 ALA A N 1
ATOM 663 C CA . ALA A 1 85 ? 0.563 -1.449 -8.768 1.00 95.06 85 ALA A CA 1
ATOM 664 C C . 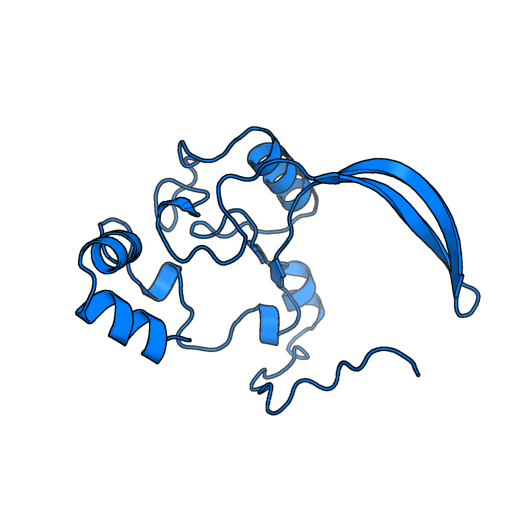ALA A 1 85 ? 1.502 -0.408 -8.133 1.00 95.06 85 ALA A C 1
ATOM 666 O O . ALA A 1 85 ? 1.338 -0.085 -6.951 1.0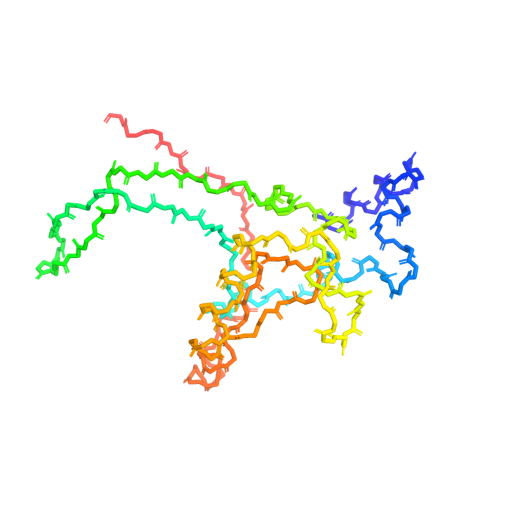0 95.06 85 ALA A O 1
ATOM 667 N N . ALA A 1 86 ? 2.477 0.107 -8.891 1.00 95.81 86 ALA A N 1
ATOM 668 C CA . ALA A 1 86 ? 3.488 1.014 -8.368 1.00 95.81 86 ALA A CA 1
ATOM 669 C C . ALA A 1 86 ? 2.856 2.290 -7.800 1.00 95.81 86 ALA A C 1
ATOM 671 O O . ALA A 1 86 ? 1.995 2.915 -8.419 1.00 95.81 86 ALA A O 1
ATOM 672 N N . SER A 1 87 ? 3.312 2.698 -6.616 1.00 96.75 87 SER A N 1
ATOM 673 C CA . SER A 1 87 ? 2.860 3.923 -5.957 1.00 96.75 87 SER A CA 1
ATOM 674 C C . SER A 1 87 ? 3.686 5.147 -6.359 1.00 96.75 87 SER A C 1
ATOM 676 O O . SER A 1 87 ? 3.213 6.285 -6.267 1.00 96.75 87 SER A O 1
ATOM 678 N N . THR A 1 88 ? 4.909 4.929 -6.846 1.00 96.88 88 THR A N 1
ATOM 679 C CA . THR A 1 88 ? 5.810 5.967 -7.359 1.00 96.88 88 THR A CA 1
ATOM 680 C C . THR A 1 88 ? 6.263 5.656 -8.783 1.00 96.88 88 THR A C 1
ATOM 682 O O . THR A 1 88 ? 6.026 4.575 -9.314 1.00 96.88 88 THR A O 1
ATOM 685 N N . THR A 1 89 ? 6.921 6.612 -9.438 1.00 95.19 89 THR A N 1
ATOM 686 C CA . THR A 1 89 ? 7.444 6.435 -10.803 1.00 95.19 89 THR A CA 1
ATOM 687 C C . THR A 1 89 ? 8.635 5.480 -10.883 1.00 95.19 89 THR A C 1
ATOM 689 O O . THR A 1 89 ? 9.014 5.069 -11.979 1.00 95.19 89 THR A O 1
ATOM 692 N N . GLY A 1 90 ? 9.250 5.137 -9.749 1.00 92.94 90 GLY A N 1
ATOM 693 C CA . GLY A 1 90 ? 10.424 4.278 -9.712 1.00 92.94 90 GLY A CA 1
ATOM 694 C C . GLY A 1 90 ? 10.941 3.989 -8.300 1.00 92.94 90 GLY A C 1
ATOM 695 O O . GLY A 1 90 ? 10.544 4.645 -7.332 1.00 92.94 90 GLY A O 1
ATOM 696 N N . PRO A 1 91 ? 11.871 3.032 -8.170 1.00 89.75 91 PRO A N 1
ATOM 697 C CA . PRO A 1 91 ? 12.561 2.760 -6.915 1.00 89.75 91 PRO A CA 1
ATOM 698 C C . PRO A 1 91 ? 13.290 3.984 -6.355 1.00 89.75 91 PRO A C 1
ATOM 700 O O . PRO A 1 91 ? 14.064 4.617 -7.068 1.00 89.75 91 PRO A O 1
ATOM 703 N N . GLY A 1 92 ? 13.086 4.292 -5.071 1.00 90.06 92 GLY A N 1
ATOM 704 C CA . GLY A 1 92 ? 13.713 5.445 -4.412 1.00 90.06 92 GLY A CA 1
ATOM 705 C C . GLY A 1 92 ? 13.170 6.807 -4.858 1.00 90.06 92 GLY A C 1
ATOM 706 O O . GLY A 1 92 ? 13.632 7.837 -4.368 1.00 90.06 92 GLY A O 1
ATOM 707 N N . GLU A 1 93 ? 12.183 6.827 -5.756 1.00 93.38 93 GLU A N 1
ATOM 708 C CA . GLU A 1 93 ? 11.527 8.049 -6.203 1.00 93.38 93 GLU A CA 1
ATOM 709 C C . GLU A 1 93 ? 10.430 8.483 -5.232 1.00 93.38 93 GLU A C 1
ATOM 711 O O . GLU A 1 93 ? 9.814 7.682 -4.529 1.00 93.38 93 GLU A O 1
ATOM 716 N N . THR A 1 94 ? 10.134 9.781 -5.235 1.00 92.38 94 THR A N 1
ATOM 717 C CA . THR A 1 94 ? 9.024 10.355 -4.451 1.00 92.38 94 THR A CA 1
ATOM 718 C C . THR A 1 94 ? 7.859 10.829 -5.314 1.00 92.38 94 THR A C 1
ATOM 720 O O . THR A 1 94 ? 6.765 11.058 -4.789 1.00 92.38 94 THR A O 1
ATOM 723 N N . THR A 1 95 ? 8.077 10.940 -6.625 1.00 97.19 95 THR A N 1
ATOM 724 C CA . THR A 1 95 ? 7.048 11.265 -7.612 1.00 97.19 95 THR A CA 1
AT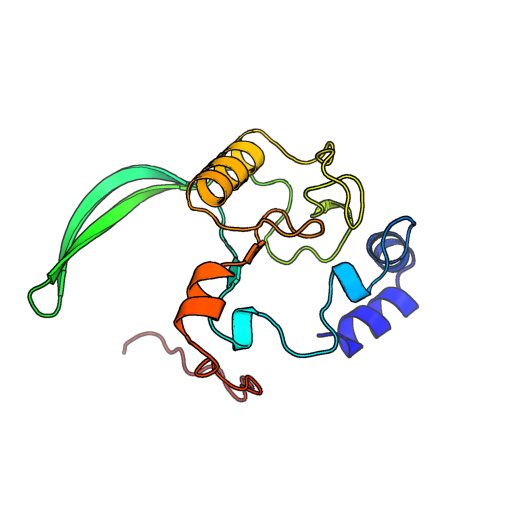OM 725 C C . THR A 1 95 ? 6.043 10.125 -7.685 1.00 97.19 95 THR A C 1
ATOM 727 O O . THR A 1 95 ? 6.425 8.971 -7.860 1.00 97.19 95 THR A O 1
ATOM 730 N N . LEU A 1 96 ? 4.759 10.441 -7.527 1.00 97.81 96 LEU A N 1
ATOM 731 C CA . LEU A 1 96 ? 3.684 9.449 -7.528 1.00 97.81 96 LEU A CA 1
ATOM 732 C C . LEU A 1 96 ? 3.429 8.924 -8.944 1.00 97.81 96 LEU A C 1
ATOM 734 O O . LEU A 1 96 ? 3.524 9.679 -9.912 1.00 97.81 96 LEU A O 1
ATOM 738 N N . ALA A 1 97 ? 3.099 7.638 -9.054 1.00 96.75 97 ALA A N 1
ATOM 739 C CA . ALA A 1 97 ? 2.681 7.050 -10.321 1.00 96.75 97 ALA A CA 1
ATOM 740 C C . ALA A 1 97 ? 1.354 7.667 -10.793 1.00 96.75 97 ALA A C 1
ATOM 742 O O . ALA A 1 97 ? 0.503 8.029 -9.980 1.00 96.75 97 ALA A O 1
ATOM 743 N N . SER A 1 98 ? 1.144 7.746 -12.108 1.00 96.62 98 SER A N 1
ATOM 744 C CA . SER A 1 98 ? -0.104 8.270 -12.688 1.00 96.62 98 SER A CA 1
ATOM 745 C C . SER A 1 98 ? -1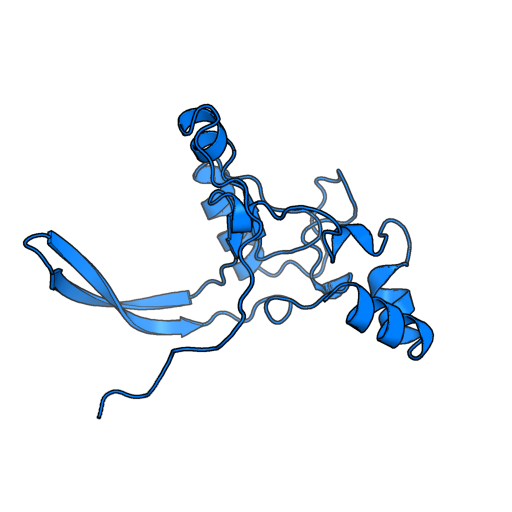.331 7.402 -12.390 1.00 96.62 98 SER A C 1
ATOM 747 O O . SER A 1 98 ? -2.454 7.880 -12.513 1.00 96.62 98 SER A O 1
ATOM 749 N N . THR A 1 99 ? -1.127 6.143 -11.994 1.00 96.00 99 THR A N 1
ATOM 750 C CA . THR A 1 99 ? -2.179 5.202 -11.588 1.00 96.00 99 THR A CA 1
ATOM 751 C C . THR A 1 99 ? -2.704 5.463 -10.173 1.00 96.00 99 THR A C 1
ATOM 753 O O . THR A 1 99 ? -3.758 4.941 -9.818 1.00 96.00 99 THR A O 1
ATOM 756 N N . MET A 1 100 ? -2.019 6.282 -9.362 1.00 97.88 100 MET A N 1
ATOM 757 C CA . MET A 1 100 ? -2.432 6.613 -7.995 1.00 97.88 100 MET A CA 1
ATOM 758 C C . MET A 1 100 ? -3.680 7.501 -7.986 1.00 97.88 100 MET A C 1
ATOM 760 O O . MET A 1 100 ? -3.592 8.728 -8.000 1.00 97.88 100 MET A O 1
ATOM 764 N N . ASN A 1 101 ? -4.846 6.862 -7.930 1.00 98.25 101 ASN A N 1
ATOM 765 C CA . ASN A 1 101 ? -6.140 7.529 -7.830 1.00 98.25 101 ASN A CA 1
ATOM 766 C C . ASN A 1 101 ? -6.369 8.192 -6.453 1.00 98.25 101 ASN A C 1
ATOM 768 O O . ASN A 1 101 ? -5.632 7.957 -5.490 1.00 98.25 101 ASN A O 1
ATOM 772 N N . ASP A 1 102 ? -7.413 9.020 -6.343 1.00 98.50 102 ASP A N 1
ATOM 773 C CA . ASP A 1 102 ? -7.695 9.797 -5.126 1.00 98.50 102 ASP A CA 1
ATOM 774 C C . ASP A 1 102 ? -7.799 8.937 -3.845 1.00 98.50 102 ASP A C 1
ATOM 776 O O . ASP A 1 102 ? -7.184 9.306 -2.836 1.00 98.50 102 ASP A O 1
ATOM 780 N N . PRO A 1 103 ? -8.490 7.774 -3.839 1.00 98.50 103 PRO A N 1
ATOM 781 C CA . PRO A 1 103 ? -8.492 6.874 -2.685 1.00 98.50 103 PRO A CA 1
ATOM 782 C C . PRO A 1 103 ? -7.102 6.363 -2.288 1.00 98.50 103 PRO A C 1
ATOM 784 O O . PRO A 1 103 ? -6.767 6.377 -1.101 1.00 98.50 103 PRO A O 1
ATOM 787 N N . ALA A 1 104 ? -6.262 5.960 -3.247 1.00 98.31 104 ALA A N 1
ATOM 788 C CA . ALA A 1 104 ? -4.896 5.508 -2.969 1.00 98.31 104 ALA A CA 1
ATOM 789 C C . ALA A 1 104 ? -4.019 6.636 -2.411 1.00 98.31 104 ALA A C 1
ATOM 791 O O . ALA A 1 104 ? -3.239 6.424 -1.478 1.00 98.31 104 ALA A O 1
ATOM 792 N N . LEU A 1 105 ? -4.184 7.860 -2.919 1.00 98.50 105 LEU A N 1
ATOM 793 C CA . LEU A 1 105 ? -3.511 9.046 -2.387 1.00 98.50 105 LEU A CA 1
ATOM 794 C C . LEU A 1 105 ? -3.947 9.353 -0.948 1.00 98.50 105 LEU A C 1
ATOM 796 O O . LEU A 1 105 ? -3.100 9.651 -0.096 1.00 98.50 105 LEU A O 1
ATOM 800 N N . ALA A 1 106 ? -5.246 9.243 -0.654 1.00 98.50 106 ALA A N 1
ATOM 801 C CA . ALA A 1 106 ? -5.788 9.424 0.690 1.00 98.50 106 ALA A CA 1
ATOM 802 C C . ALA A 1 106 ? -5.259 8.359 1.661 1.00 98.50 106 ALA A C 1
ATOM 804 O O . ALA A 1 106 ? -4.728 8.711 2.718 1.00 98.50 106 ALA A O 1
ATOM 805 N N . LEU A 1 107 ? -5.312 7.081 1.269 1.00 98.44 107 LEU A N 1
ATOM 806 C CA . LEU A 1 107 ? -4.770 5.957 2.032 1.00 98.44 107 LEU A CA 1
ATOM 807 C C . LEU A 1 107 ? -3.289 6.180 2.357 1.00 98.44 107 LEU A C 1
ATOM 809 O O . LEU A 1 107 ? -2.885 6.168 3.523 1.00 98.44 107 LEU A O 1
ATOM 813 N N . ARG A 1 108 ? -2.489 6.498 1.333 1.00 97.88 108 ARG A N 1
ATOM 814 C CA . ARG A 1 108 ? -1.067 6.810 1.490 1.00 97.88 108 ARG A CA 1
ATOM 815 C C . ARG A 1 108 ? -0.836 7.978 2.449 1.00 97.88 108 ARG A C 1
ATOM 817 O O . ARG A 1 108 ? 0.107 7.949 3.239 1.00 97.88 108 ARG A O 1
ATOM 824 N N . SER A 1 109 ? -1.686 9.004 2.405 1.00 98.19 109 SER A N 1
ATOM 825 C CA . SER A 1 109 ? -1.624 10.149 3.320 1.00 98.19 109 SER A CA 1
ATOM 826 C C . SER A 1 109 ? -1.901 9.749 4.770 1.00 98.19 109 SER A C 1
ATOM 828 O O . SER A 1 109 ? -1.164 10.180 5.659 1.00 98.19 109 SER A O 1
ATOM 830 N N . TYR A 1 110 ? -2.906 8.903 5.023 1.00 98.06 110 TYR A N 1
ATOM 831 C CA . TYR A 1 110 ? -3.220 8.412 6.370 1.00 98.06 110 TYR A CA 1
ATOM 832 C C . TYR A 1 110 ? -2.028 7.688 6.993 1.00 98.06 110 TYR A C 1
ATOM 834 O O . TYR A 1 110 ? -1.604 8.038 8.095 1.00 98.06 110 TYR A O 1
ATOM 842 N N . PHE A 1 111 ? -1.426 6.760 6.251 1.00 97.94 111 PHE A N 1
ATOM 843 C CA . PHE A 1 111 ? -0.284 5.990 6.738 1.00 97.94 111 PHE A CA 1
ATOM 844 C C . PHE A 1 111 ? 0.973 6.838 6.930 1.00 97.94 111 PHE A C 1
ATOM 846 O O . PHE A 1 111 ? 1.641 6.713 7.955 1.00 97.94 111 PHE A O 1
ATOM 853 N N . ARG A 1 112 ? 1.263 7.776 6.018 1.00 97.12 112 ARG A N 1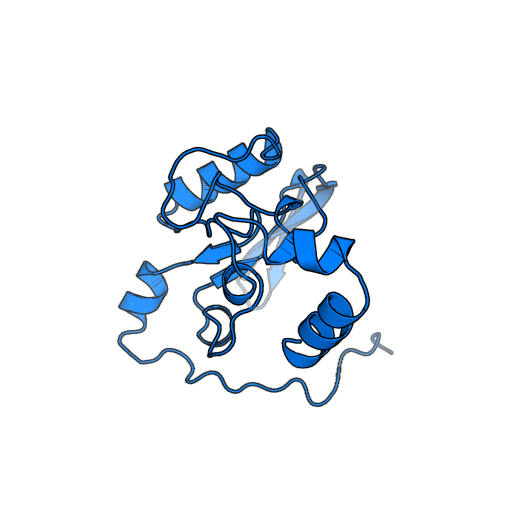
ATOM 854 C CA . ARG A 1 112 ? 2.381 8.715 6.211 1.00 97.12 112 ARG A CA 1
ATOM 855 C C . ARG A 1 112 ? 2.189 9.598 7.442 1.00 97.12 112 ARG A C 1
ATOM 857 O O . ARG A 1 112 ? 3.144 9.809 8.183 1.00 97.12 112 ARG A O 1
ATOM 864 N N . LYS A 1 113 ? 0.972 10.099 7.683 1.00 98.06 113 LYS A N 1
ATOM 865 C CA . LYS A 1 113 ? 0.650 10.893 8.884 1.00 98.06 113 LYS A CA 1
ATOM 866 C C . LYS A 1 113 ? 0.775 10.075 10.170 1.00 98.06 113 LYS A C 1
ATOM 868 O O . LYS A 1 113 ? 1.149 10.633 11.193 1.00 98.06 113 LYS A O 1
ATOM 873 N N . ALA A 1 114 ? 0.515 8.771 10.101 1.00 97.00 114 ALA A N 1
ATOM 874 C CA . ALA A 1 114 ? 0.737 7.834 11.199 1.00 97.00 114 ALA A CA 1
ATOM 875 C C . ALA A 1 114 ? 2.217 7.427 11.383 1.00 97.00 114 ALA A C 1
ATOM 877 O O . ALA A 1 114 ? 2.520 6.632 12.265 1.00 97.00 114 ALA A O 1
ATOM 878 N N . GLY A 1 115 ? 3.146 7.957 10.576 1.00 96.94 115 GLY A N 1
ATOM 879 C CA . GLY A 1 115 ? 4.580 7.658 10.671 1.00 96.94 115 GLY A CA 1
ATOM 880 C C . GLY A 1 115 ? 5.025 6.396 9.925 1.00 96.94 115 GLY A C 1
ATOM 881 O O . GLY A 1 115 ? 6.181 5.993 10.044 1.00 96.94 115 GLY A O 1
ATOM 882 N N . MET A 1 116 ? 4.141 5.780 9.137 1.00 97.12 116 MET A N 1
ATOM 883 C CA . MET A 1 116 ? 4.461 4.592 8.346 1.00 97.12 116 MET A CA 1
ATOM 884 C C . MET A 1 116 ? 5.049 4.962 6.979 1.00 97.12 116 MET A C 1
ATOM 886 O O . MET A 1 116 ? 4.814 6.045 6.438 1.00 97.12 116 MET A O 1
ATOM 890 N N . THR A 1 117 ? 5.833 4.043 6.414 1.00 96.50 117 THR A N 1
ATOM 891 C CA . THR A 1 117 ? 6.524 4.218 5.129 1.00 96.50 117 THR A CA 1
ATOM 892 C C . THR A 1 117 ? 5.825 3.406 4.033 1.00 96.50 117 THR A C 1
ATOM 894 O O . THR A 1 117 ? 5.914 2.176 4.072 1.00 96.50 117 THR A O 1
ATOM 897 N N . PRO A 1 118 ? 5.141 4.052 3.069 1.00 96.38 118 PRO A N 1
ATOM 898 C CA . PRO A 1 118 ? 4.583 3.377 1.896 1.00 96.38 118 PRO A CA 1
ATOM 899 C C . PRO A 1 118 ? 5.691 2.760 1.043 1.00 96.38 118 PRO A C 1
ATOM 901 O O . PRO A 1 118 ? 6.755 3.368 0.918 1.00 96.38 118 PRO A O 1
ATOM 904 N N . LEU A 1 119 ? 5.434 1.598 0.447 1.00 94.75 119 LEU A N 1
ATOM 905 C CA . LEU A 1 119 ? 6.355 0.977 -0.504 1.00 94.75 119 LEU A CA 1
ATOM 906 C C . LEU A 1 119 ? 6.167 1.558 -1.912 1.00 94.75 119 LEU A C 1
ATOM 908 O O . LEU A 1 119 ? 5.049 1.819 -2.355 1.00 94.75 119 LEU A O 1
ATOM 912 N N . GLU A 1 120 ? 7.267 1.763 -2.630 1.00 94.94 120 GLU A N 1
ATOM 913 C CA . GLU A 1 120 ? 7.279 2.367 -3.965 1.00 94.94 120 GLU A CA 1
ATOM 914 C C . GLU A 1 120 ? 6.585 1.500 -5.024 1.00 94.94 120 GLU A C 1
ATOM 916 O O . GLU A 1 120 ? 5.909 2.025 -5.905 1.00 94.94 120 GLU A O 1
ATOM 921 N N . SER A 1 121 ? 6.724 0.178 -4.938 1.00 93.81 121 SER A N 1
ATOM 922 C CA . SER A 1 121 ? 6.203 -0.780 -5.922 1.00 93.81 121 SER A CA 1
ATOM 923 C C . SER A 1 121 ? 4.758 -1.223 -5.680 1.00 93.81 121 SER A C 1
ATOM 925 O O . SER A 1 121 ? 4.179 -1.850 -6.561 1.00 93.81 121 SER A O 1
ATOM 927 N N . GLU A 1 122 ? 4.174 -0.904 -4.523 1.00 95.94 122 GLU A N 1
ATOM 928 C CA . GLU A 1 122 ? 2.889 -1.458 -4.084 1.00 95.94 122 GLU A CA 1
ATOM 929 C C . GLU A 1 122 ? 2.053 -0.379 -3.378 1.00 95.94 122 GLU A C 1
ATOM 931 O O . GLU A 1 122 ? 2.373 0.041 -2.264 1.00 95.94 122 GLU A O 1
ATOM 936 N N . TRP A 1 123 ? 0.958 0.074 -3.998 1.00 97.75 123 TRP A N 1
ATOM 937 C CA . TRP A 1 123 ? 0.096 1.121 -3.423 1.00 97.75 123 TRP A CA 1
ATOM 938 C C . TRP A 1 123 ? -0.559 0.734 -2.083 1.00 97.75 123 TRP A C 1
ATOM 940 O O . TRP A 1 123 ? -0.949 1.624 -1.322 1.00 97.75 123 TRP A O 1
ATOM 950 N N . TRP A 1 124 ? -0.671 -0.566 -1.787 1.00 98.06 124 TRP A N 1
ATOM 951 C CA . TRP A 1 124 ? -1.315 -1.114 -0.585 1.00 98.06 124 TRP A CA 1
ATOM 952 C C . TRP A 1 124 ? -0.361 -1.375 0.587 1.00 98.06 124 TRP A C 1
ATOM 954 O O . TRP A 1 124 ? -0.846 -1.574 1.703 1.00 98.06 124 TRP A O 1
ATOM 964 N N . HIS A 1 125 ? 0.960 -1.425 0.356 1.00 97.31 125 HIS A N 1
ATOM 965 C CA . HIS A 1 125 ? 1.936 -1.908 1.344 1.00 97.31 125 HIS A CA 1
ATOM 966 C C . HIS A 1 125 ? 2.538 -0.759 2.150 1.00 97.31 125 HIS A C 1
ATOM 968 O O . HIS A 1 125 ? 3.116 0.191 1.609 1.00 97.31 125 HIS A O 1
ATOM 974 N N . PHE A 1 126 ? 2.509 -0.895 3.475 1.00 97.50 126 PHE A N 1
ATOM 975 C CA . PHE A 1 126 ? 3.075 0.082 4.402 1.00 97.50 126 PHE A CA 1
ATOM 976 C C . PHE A 1 126 ? 3.962 -0.595 5.449 1.00 97.50 126 PHE A C 1
ATOM 978 O O . PHE A 1 126 ? 3.568 -1.566 6.091 1.00 97.50 126 PHE A O 1
ATOM 985 N N . ASN A 1 127 ? 5.162 -0.050 5.661 1.00 95.88 127 ASN A N 1
ATOM 986 C CA . ASN A 1 127 ? 6.107 -0.507 6.680 1.00 95.88 127 ASN A CA 1
ATOM 987 C C . ASN A 1 127 ? 6.035 0.364 7.942 1.00 95.88 127 ASN A C 1
ATOM 989 O O . ASN A 1 127 ? 6.121 1.592 7.860 1.00 95.88 127 ASN A O 1
ATOM 993 N N . ASP A 1 128 ? 5.966 -0.270 9.111 1.00 95.88 128 ASP A N 1
ATOM 994 C CA . ASP A 1 128 ? 6.070 0.367 10.426 1.00 95.88 128 ASP A CA 1
ATOM 995 C C . ASP A 1 128 ? 7.474 0.158 11.020 1.00 95.88 128 ASP A C 1
ATOM 997 O O . ASP A 1 128 ? 7.748 -0.732 11.834 1.00 95.88 128 ASP A O 1
ATOM 1001 N N . TYR A 1 129 ? 8.420 0.997 10.601 1.00 94.38 129 TYR A N 1
ATOM 1002 C CA . TYR A 1 129 ? 9.781 0.933 11.134 1.00 94.38 129 TYR A CA 1
ATOM 1003 C C . TYR A 1 129 ? 9.881 1.369 12.602 1.00 94.38 129 TYR A C 1
ATOM 1005 O O . TYR A 1 129 ? 10.858 1.002 13.270 1.00 94.38 129 TYR A O 1
ATOM 1013 N N . ALA A 1 130 ? 8.892 2.102 13.124 1.00 93.50 130 ALA A N 1
ATOM 1014 C CA . ALA A 1 130 ? 8.833 2.450 14.537 1.00 93.50 130 ALA A CA 1
ATOM 1015 C C . ALA A 1 130 ? 8.519 1.202 15.372 1.00 93.50 130 ALA A C 1
ATOM 1017 O O . ALA A 1 130 ? 9.272 0.898 16.299 1.00 93.50 130 ALA A O 1
ATOM 1018 N N . ALA A 1 131 ? 7.518 0.406 14.978 1.00 91.31 131 ALA A N 1
ATOM 1019 C CA . ALA A 1 131 ? 7.221 -0.884 15.603 1.00 91.31 131 ALA A CA 1
ATOM 1020 C C . ALA A 1 131 ? 8.419 -1.841 15.548 1.00 91.31 131 ALA A C 1
ATOM 1022 O O . ALA A 1 131 ? 8.785 -2.436 16.564 1.00 91.31 131 ALA A O 1
ATOM 1023 N N . ARG A 1 132 ? 9.108 -1.926 14.398 1.00 91.19 132 ARG A N 1
ATOM 1024 C CA . ARG A 1 132 ? 10.361 -2.698 14.275 1.00 91.19 132 ARG A CA 1
ATOM 1025 C C . ARG A 1 132 ? 11.408 -2.258 15.303 1.00 91.19 132 ARG A C 1
ATOM 1027 O O . ARG A 1 132 ? 12.075 -3.096 15.906 1.00 91.19 132 ARG A O 1
ATOM 1034 N N . THR A 1 133 ? 11.575 -0.948 15.477 1.00 92.25 133 THR A N 1
ATOM 1035 C CA . THR A 1 133 ? 12.561 -0.378 16.406 1.00 92.25 133 THR A CA 1
ATOM 1036 C C . THR A 1 133 ? 12.175 -0.660 17.858 1.00 92.25 133 THR A C 1
ATOM 1038 O O . THR A 1 133 ? 13.012 -1.128 18.626 1.00 92.25 133 THR A O 1
ATOM 1041 N N . LEU A 1 134 ? 10.901 -0.477 18.218 1.00 90.94 134 LEU A N 1
ATOM 1042 C CA . LEU A 1 134 ? 10.363 -0.769 19.553 1.00 90.94 134 LEU A CA 1
ATOM 1043 C C . LEU A 1 134 ? 10.465 -2.255 19.922 1.00 90.94 134 LEU A C 1
ATOM 1045 O O . LEU A 1 134 ? 10.738 -2.603 21.075 1.00 90.94 134 LEU A O 1
ATOM 1049 N N . ALA A 1 135 ? 10.306 -3.147 18.940 1.00 88.00 135 ALA A N 1
ATOM 1050 C CA . ALA A 1 135 ? 10.520 -4.574 19.139 1.00 88.00 135 ALA A CA 1
ATOM 1051 C C . ALA A 1 135 ? 11.964 -4.882 19.583 1.00 88.00 135 ALA A C 1
ATOM 1053 O O . ALA A 1 135 ? 12.184 -5.871 20.283 1.00 88.00 135 ALA A O 1
ATOM 1054 N N . GLY A 1 136 ? 12.947 -4.030 19.259 1.00 84.62 136 GLY A N 1
ATOM 1055 C CA . GLY A 1 136 ? 14.302 -4.108 19.816 1.00 84.62 136 GLY A CA 1
ATOM 1056 C C . GLY A 1 136 ? 14.995 -5.441 19.530 1.00 84.62 136 GLY A C 1
ATOM 1057 O O . GLY A 1 136 ? 15.570 -6.045 20.428 1.00 84.62 136 GLY A O 1
ATOM 1058 N N . GLY A 1 137 ? 14.854 -5.957 18.305 1.00 80.94 137 GLY A N 1
ATOM 1059 C CA . GLY A 1 137 ? 15.402 -7.260 17.906 1.00 80.94 137 GLY A CA 1
ATOM 1060 C C . GLY A 1 137 ? 14.550 -8.471 18.305 1.00 80.94 137 GLY A C 1
ATOM 1061 O O . GLY A 1 137 ? 14.874 -9.586 17.914 1.00 80.94 137 GLY A O 1
ATOM 1062 N N . ARG A 1 138 ? 13.427 -8.267 19.006 1.00 82.94 138 ARG A N 1
ATOM 1063 C CA . ARG A 1 138 ? 12.442 -9.315 19.343 1.00 82.94 138 ARG A CA 1
ATOM 1064 C C . ARG A 1 138 ? 11.364 -9.483 18.266 1.00 82.94 138 ARG A C 1
ATOM 1066 O O . ARG A 1 138 ? 10.263 -9.939 18.559 1.00 82.94 138 ARG A O 1
ATOM 1073 N N . THR A 1 139 ? 11.642 -9.070 17.029 1.00 80.06 139 THR A N 1
ATOM 1074 C CA . THR A 1 139 ? 10.742 -9.372 15.910 1.00 80.06 139 THR A CA 1
ATOM 1075 C C . THR A 1 139 ? 10.768 -10.867 15.642 1.00 80.06 139 THR A C 1
ATOM 1077 O O . THR A 1 139 ? 11.768 -11.530 15.921 1.00 80.06 139 THR A O 1
ATOM 1080 N N . SER A 1 140 ? 9.708 -11.394 15.034 1.00 77.75 140 SER A N 1
ATOM 1081 C CA . SER A 1 140 ? 9.756 -12.765 14.535 1.00 77.75 140 SER A CA 1
ATOM 1082 C C . SER A 1 140 ? 10.968 -12.957 13.614 1.00 77.75 140 SER A C 1
ATOM 1084 O O . SER A 1 140 ? 11.331 -12.063 12.842 1.00 77.75 140 SER A O 1
ATOM 1086 N N . THR A 1 141 ? 11.589 -14.133 13.685 1.00 77.69 141 THR A N 1
ATOM 1087 C CA . THR A 1 141 ? 12.638 -14.556 12.748 1.00 77.69 141 THR A CA 1
ATOM 1088 C C . THR A 1 141 ? 12.079 -14.851 11.351 1.00 77.69 141 THR A C 1
ATOM 1090 O O . THR A 1 141 ? 12.850 -15.035 10.412 1.00 77.69 141 THR A O 1
ATOM 1093 N N . GLY A 1 142 ? 10.751 -14.846 11.192 1.00 74.38 142 GLY A N 1
ATOM 1094 C CA . GLY A 1 142 ? 10.068 -15.219 9.962 1.00 74.38 142 GLY A CA 1
ATOM 1095 C C . GLY A 1 142 ? 10.086 -16.732 9.755 1.00 74.38 142 GLY A C 1
ATOM 1096 O O . GLY A 1 142 ? 9.977 -17.493 10.711 1.00 74.38 142 GLY A O 1
ATOM 1097 N N . GLY A 1 143 ? 10.168 -17.179 8.498 1.00 70.94 143 GLY A N 1
ATOM 1098 C CA . GLY A 1 143 ? 10.205 -18.612 8.170 1.00 70.94 143 GLY A CA 1
ATOM 1099 C C . GLY A 1 143 ? 8.886 -19.350 8.412 1.00 70.94 143 GLY A C 1
ATOM 1100 O O . GLY A 1 143 ? 8.848 -20.575 8.372 1.00 70.94 143 GLY A O 1
ATOM 1101 N N . PHE A 1 144 ? 7.795 -18.622 8.661 1.00 73.69 144 PHE A N 1
ATOM 1102 C CA . PHE A 1 144 ? 6.474 -19.225 8.730 1.00 73.69 144 PHE A CA 1
ATOM 1103 C C . PHE A 1 144 ? 6.062 -19.712 7.347 1.00 73.69 144 PHE A C 1
ATOM 1105 O O . PHE A 1 144 ? 5.981 -18.928 6.398 1.00 73.69 144 PHE A O 1
ATOM 1112 N N . GLU A 1 145 ? 5.776 -21.004 7.261 1.00 72.06 145 GLU A N 1
ATOM 1113 C CA . GLU A 1 145 ? 5.250 -21.643 6.068 1.00 72.06 145 GLU A CA 1
ATOM 1114 C C . GLU A 1 145 ? 3.788 -22.011 6.295 1.00 72.06 145 GLU A C 1
ATOM 1116 O O . GLU A 1 145 ? 3.430 -22.684 7.267 1.00 72.06 145 GLU A O 1
ATOM 1121 N N . VAL A 1 146 ? 2.923 -21.591 5.373 1.00 69.19 146 VAL A N 1
ATOM 1122 C CA . VAL A 1 146 ? 1.548 -22.086 5.337 1.00 69.19 146 VAL A CA 1
ATOM 1123 C C . VAL A 1 146 ? 1.586 -23.491 4.750 1.00 69.19 146 VAL A C 1
ATOM 1125 O O . VAL A 1 146 ? 1.545 -23.679 3.538 1.00 69.19 146 VAL A O 1
ATOM 1128 N N . THR A 1 147 ? 1.678 -24.492 5.619 1.00 78.88 147 THR A N 1
ATOM 1129 C CA . THR A 1 147 ? 1.673 -25.905 5.206 1.00 78.88 147 THR A CA 1
ATOM 1130 C C . THR A 1 147 ? 0.260 -26.437 4.964 1.00 78.88 147 THR A C 1
ATOM 1132 O O . THR A 1 147 ? 0.086 -27.436 4.269 1.00 78.88 147 THR A O 1
ATOM 1135 N N . ARG A 1 148 ? -0.768 -25.779 5.526 1.00 72.69 148 ARG A N 1
ATOM 1136 C CA . ARG A 1 148 ? -2.185 -26.132 5.348 1.00 72.69 148 ARG A CA 1
ATOM 1137 C C . ARG A 1 148 ? -3.114 -24.975 5.738 1.00 72.69 148 ARG A C 1
ATOM 1139 O O . ARG A 1 148 ? -2.931 -24.377 6.794 1.00 72.69 148 ARG A O 1
ATOM 1146 N N . CYS A 1 149 ? -4.161 -24.725 4.948 1.00 73.25 149 CYS A N 1
ATOM 1147 C CA . CYS A 1 149 ? -5.279 -23.867 5.356 1.00 73.25 149 CYS A CA 1
ATOM 1148 C C . CYS A 1 149 ? -6.126 -24.594 6.417 1.00 73.25 149 CYS A C 1
ATOM 1150 O O . CYS A 1 149 ? -6.565 -25.726 6.194 1.00 73.25 149 CYS A O 1
ATOM 1152 N N . ARG A 1 150 ? -6.301 -23.981 7.594 1.00 70.06 150 ARG A N 1
ATOM 1153 C CA . ARG A 1 150 ? -7.089 -24.538 8.713 1.00 70.06 150 ARG A CA 1
ATOM 1154 C C . ARG A 1 150 ? -8.479 -23.924 8.841 1.00 70.06 150 ARG A C 1
ATOM 1156 O O . ARG A 1 150 ? -9.255 -24.405 9.657 1.00 70.06 150 ARG A O 1
ATOM 1163 N N . SER A 1 151 ? -8.789 -22.899 8.053 1.00 63.88 151 SER A N 1
ATOM 1164 C CA . SER A 1 151 ? -10.116 -22.298 8.029 1.00 63.88 151 SER A CA 1
ATOM 1165 C C . SER A 1 151 ? -11.138 -23.333 7.561 1.00 63.88 151 SER A C 1
ATOM 1167 O O . SER A 1 151 ? -11.033 -23.865 6.458 1.00 63.88 151 SER A O 1
ATOM 1169 N N . ALA A 1 152 ? -12.117 -23.615 8.412 1.00 65.50 152 ALA A N 1
ATOM 1170 C CA . ALA A 1 152 ? -13.333 -24.339 8.077 1.00 65.50 152 ALA A CA 1
ATOM 1171 C C . ALA A 1 152 ? -14.514 -23.450 8.476 1.00 65.50 152 ALA A C 1
ATOM 1173 O O . ALA A 1 152 ? -14.407 -22.692 9.443 1.00 65.50 152 ALA A O 1
ATOM 1174 N N . ALA A 1 153 ? -15.620 -23.519 7.733 1.00 41.03 153 ALA A N 1
ATOM 1175 C CA . ALA A 1 153 ? -16.857 -22.898 8.190 1.00 41.03 153 ALA A CA 1
ATOM 1176 C C . ALA A 1 153 ? -17.227 -23.491 9.566 1.00 41.03 153 ALA A C 1
ATOM 1178 O O . ALA A 1 153 ? -17.030 -24.696 9.759 1.00 41.03 153 ALA A O 1
ATOM 1179 N N . PRO A 1 154 ? -17.707 -22.683 10.529 1.00 50.38 154 PRO A N 1
ATOM 1180 C CA . PRO A 1 154 ? -18.226 -23.226 11.777 1.00 50.38 154 PRO A CA 1
ATOM 1181 C C . PRO A 1 154 ? -19.357 -24.216 11.463 1.00 50.38 154 PRO A C 1
ATOM 1183 O O . PRO A 1 154 ? -20.214 -23.925 10.626 1.00 50.38 154 PRO A O 1
ATOM 1186 N N . GLY A 1 155 ? -19.284 -25.398 12.078 1.00 47.41 155 GLY A N 1
ATOM 1187 C CA . GLY A 1 155 ? -20.330 -26.422 12.021 1.00 47.41 155 GLY A CA 1
ATOM 1188 C C . GLY A 1 155 ? -21.421 -26.199 13.053 1.00 47.41 155 GLY A C 1
ATOM 1189 O O . GLY A 1 155 ? -21.202 -25.382 13.977 1.00 47.41 155 GLY A O 1
#

Radius of gyration: 18.11 Å; chains: 1; bounding box: 38×38×51 Å

Foldseek 3Di:
DVVVLVVVLVVDVVSVCFAPPPPHHQCLLDPPDFDVVLQPFKDFDFDKAQPDWDWDDDPNDIDIDRPDIGGDDAQDPFSPRGQSQFQAPHPPDPHGDPSGDPRLVVVCVVQVVVVWDDRGRHSGMTGHVVVVVVCVPVTRPGPDDCPDDPDDDDD

Sequence (155 aa):
MVKALTALAERDPEVKAGITTKPWSMTYFINTGYSNHQKGFALDVSLVKVSRTETRTTGGHTYLVPVDYQEYEMPTPIHELSMAAASTTGPGETTLASTMNDPALALRSYFRKAGMTPLESEWWHFNDYAARTLAGGRTSTGGFEVTRCRSAAPG

pLDDT: mean 88.79, std 11.1, range [41.03, 98.5]